Protein AF-A0A0K0GAN7-F1 (afdb_monomer_lite)

pLDDT: mean 74.81, std 13.9, range [44.03, 91.31]

Secondary structure (DSSP, 8-state):
--PPPHHHHHHHHHHHHHHHHHHHHHHHTTTTHHHHHHHHHHHHHHHHHHHHHHHT-SSS-HHHHHHHHHHTT-HHHHHHHHHHHHHHHHHHHHHHHHHHHHHTSHHHHHHHHHHHHHHHHHHHHTTPPPTHHHHHHHHHSS--TTSHHHHHHHHHHHHTT-

Foldseek 3Di:
DPADDVVVVVVLVVLLVVQLVLLVVCCVVVHPVVLSVLSNCLSVVLVVLLVVVLVPDPDDYSVVVLVVCVVVVPPSSVVSVVSVVSSVVSVVVSVLVVVVVQCVPPVSVVVVVVVVVVVVVVCVVVVPPDCCVVVVVSVVPPDPPVPPVVVVVVVVVVVVVD

Structure (mmCIF, N/CA/C/O backbone):
data_AF-A0A0K0GAN7-F1
#
_entry.id   AF-A0A0K0GAN7-F1
#
loop_
_atom_site.group_PDB
_atom_site.id
_atom_site.type_symbol
_atom_site.label_atom_id
_atom_site.label_alt_id
_atom_site.label_comp_id
_atom_site.label_asym_id
_atom_site.label_entity_id
_atom_site.label_seq_id
_atom_site.pdbx_PDB_ins_code
_atom_site.Cartn_x
_atom_site.Cartn_y
_atom_site.Cartn_z
_atom_site.occupancy
_atom_site.B_iso_or_equiv
_atom_site.auth_seq_id
_atom_site.auth_comp_id
_atom_site.auth_asym_id
_atom_site.auth_atom_id
_atom_site.pdbx_PDB_model_num
ATOM 1 N N . MET A 1 1 ? 18.248 -17.137 -13.106 1.00 44.72 1 MET A N 1
ATOM 2 C CA . MET A 1 1 ? 16.977 -16.415 -12.894 1.00 44.72 1 MET A CA 1
ATOM 3 C C . MET A 1 1 ? 16.897 -16.089 -11.416 1.00 44.72 1 MET A C 1
ATOM 5 O O . MET A 1 1 ? 16.474 -16.935 -10.644 1.00 44.72 1 MET A O 1
ATOM 9 N N . GLU A 1 2 ? 17.381 -14.923 -10.998 1.00 48.97 2 GLU A N 1
ATOM 10 C CA . GLU A 1 2 ? 17.197 -14.481 -9.613 1.00 48.97 2 GLU A CA 1
ATOM 11 C C . GLU A 1 2 ? 15.769 -13.947 -9.488 1.00 48.97 2 GLU A C 1
ATOM 13 O O . GLU A 1 2 ? 15.450 -12.811 -9.841 1.00 48.97 2 GLU A O 1
ATOM 18 N N . SER A 1 3 ? 14.856 -14.845 -9.129 1.00 59.50 3 SER A N 1
ATOM 19 C CA . SER A 1 3 ? 13.479 -14.498 -8.805 1.00 59.50 3 SER A CA 1
ATOM 20 C C . SER A 1 3 ? 13.448 -13.763 -7.470 1.00 59.50 3 SER A C 1
ATOM 22 O O . SER A 1 3 ? 14.141 -14.162 -6.534 1.00 59.50 3 SER A O 1
ATOM 24 N N . LEU A 1 4 ? 12.598 -12.737 -7.364 1.00 63.53 4 LEU A N 1
ATOM 25 C CA . LEU A 1 4 ? 12.247 -12.142 -6.076 1.00 63.53 4 LEU A CA 1
ATOM 26 C C . LEU A 1 4 ? 11.906 -13.259 -5.076 1.00 63.53 4 LEU A C 1
ATOM 28 O O . LEU A 1 4 ? 11.209 -14.209 -5.454 1.00 63.53 4 LEU A O 1
ATOM 32 N N . PRO A 1 5 ? 12.377 -13.167 -3.819 1.00 76.44 5 PRO A N 1
ATOM 33 C CA . PRO A 1 5 ? 12.079 -14.181 -2.827 1.00 76.44 5 PRO A CA 1
ATOM 34 C C . PRO A 1 5 ? 10.563 -14.320 -2.711 1.00 76.44 5 PRO A C 1
ATOM 36 O O . PRO A 1 5 ? 9.843 -13.325 -2.637 1.00 76.44 5 PRO A O 1
ATOM 39 N N . GLN A 1 6 ? 10.075 -15.560 -2.712 1.00 76.69 6 GLN A N 1
ATOM 40 C CA . GLN A 1 6 ? 8.646 -15.887 -2.775 1.00 76.69 6 GLN A CA 1
ATOM 41 C C . GLN A 1 6 ? 7.825 -15.164 -1.691 1.00 76.69 6 GLN A C 1
ATOM 43 O O . GLN A 1 6 ? 6.672 -14.801 -1.914 1.00 76.69 6 GLN A O 1
ATOM 48 N N . ILE A 1 7 ? 8.461 -14.861 -0.553 1.00 78.62 7 ILE A N 1
ATOM 49 C CA . ILE A 1 7 ? 7.901 -14.056 0.535 1.00 78.62 7 ILE A CA 1
ATOM 50 C C . ILE A 1 7 ? 7.424 -12.668 0.073 1.00 78.62 7 ILE A C 1
ATOM 52 O O . ILE A 1 7 ? 6.384 -12.199 0.524 1.00 78.62 7 ILE A O 1
ATOM 56 N N . PHE A 1 8 ? 8.138 -12.023 -0.854 1.00 79.38 8 PHE A N 1
ATOM 57 C CA . PHE A 1 8 ? 7.802 -10.693 -1.355 1.00 79.38 8 PHE A CA 1
ATOM 58 C C . PHE A 1 8 ? 6.506 -10.727 -2.165 1.00 79.38 8 PHE A C 1
ATOM 60 O O . PHE A 1 8 ? 5.645 -9.870 -1.991 1.00 79.38 8 PHE A O 1
ATOM 67 N N . LEU A 1 9 ? 6.329 -11.764 -2.988 1.00 79.56 9 LEU A N 1
ATOM 68 C CA . LEU A 1 9 ? 5.109 -11.972 -3.765 1.00 79.56 9 LEU A CA 1
ATOM 69 C C . LEU A 1 9 ? 3.914 -12.260 -2.846 1.00 79.56 9 LEU A C 1
ATOM 71 O O . LEU A 1 9 ? 2.838 -11.703 -3.046 1.00 79.56 9 LEU A O 1
ATOM 75 N N . VAL A 1 10 ? 4.111 -13.066 -1.798 1.00 85.19 10 VAL A N 1
ATOM 76 C CA . VAL A 1 10 ? 3.066 -13.344 -0.800 1.00 85.19 10 VAL A CA 1
ATOM 77 C C . VAL A 1 10 ? 2.644 -12.065 -0.071 1.00 85.19 10 VAL A C 1
ATOM 79 O O . VAL A 1 10 ? 1.451 -11.772 -0.001 1.00 85.19 10 VAL A O 1
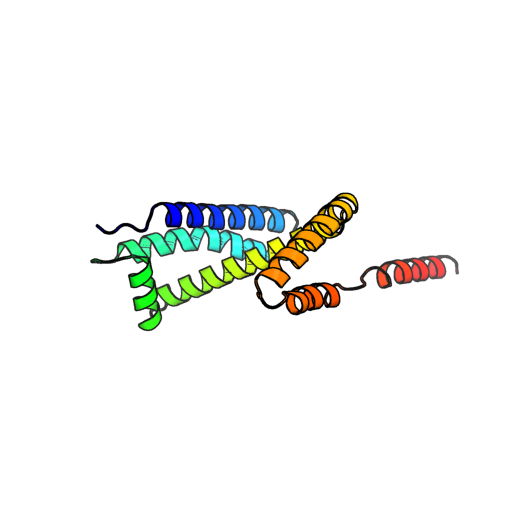ATOM 82 N N . ILE A 1 11 ? 3.598 -11.269 0.424 1.00 86.94 11 ILE A N 1
ATOM 83 C CA . ILE A 1 11 ? 3.311 -9.990 1.097 1.00 86.94 11 ILE A CA 1
ATOM 84 C C . ILE A 1 11 ? 2.584 -9.034 0.147 1.00 86.94 11 ILE A C 1
ATOM 86 O O . ILE A 1 11 ? 1.588 -8.425 0.535 1.00 86.94 11 ILE A O 1
ATOM 90 N N . TYR A 1 12 ? 3.042 -8.941 -1.102 1.00 83.56 12 TYR A N 1
ATOM 91 C CA . TYR A 1 12 ? 2.410 -8.126 -2.133 1.00 83.56 12 TYR A CA 1
ATOM 92 C C . TYR A 1 12 ? 0.939 -8.520 -2.326 1.00 83.56 12 TYR A C 1
ATOM 94 O O . TYR A 1 12 ? 0.050 -7.681 -2.196 1.00 83.56 12 TYR A O 1
ATOM 102 N N . MET A 1 13 ? 0.660 -9.809 -2.528 1.00 86.00 13 MET A N 1
ATOM 103 C CA . MET A 1 13 ? -0.707 -10.311 -2.699 1.00 86.00 13 MET A CA 1
ATOM 104 C C . MET A 1 13 ? -1.595 -10.020 -1.483 1.00 86.00 13 MET A C 1
ATOM 106 O O . MET A 1 13 ? -2.750 -9.629 -1.652 1.00 86.00 13 MET A O 1
ATOM 110 N N . ILE A 1 14 ? -1.066 -10.158 -0.264 1.00 90.12 14 ILE A N 1
ATOM 111 C CA . ILE A 1 14 ? -1.802 -9.856 0.973 1.00 90.12 14 ILE A CA 1
ATOM 112 C C . ILE A 1 14 ? -2.167 -8.369 1.041 1.00 90.12 14 ILE A C 1
ATOM 114 O O . ILE A 1 14 ? -3.326 -8.040 1.294 1.00 90.12 14 ILE A O 1
ATOM 118 N N . ILE A 1 15 ? -1.211 -7.472 0.784 1.00 88.12 15 ILE A N 1
ATOM 119 C CA . ILE A 1 15 ? -1.429 -6.018 0.824 1.00 88.12 15 ILE A CA 1
ATOM 120 C C . ILE A 1 15 ? -2.525 -5.616 -0.165 1.00 88.12 15 ILE A C 1
ATOM 122 O O . ILE A 1 15 ? -3.474 -4.930 0.213 1.00 88.12 15 ILE A O 1
ATOM 126 N N . PHE A 1 16 ? -2.433 -6.076 -1.413 1.00 87.75 16 PHE A N 1
ATOM 127 C CA . PHE A 1 16 ? -3.430 -5.765 -2.437 1.00 87.75 16 PHE A CA 1
ATOM 128 C C . PHE A 1 16 ? -4.804 -6.358 -2.117 1.00 87.75 16 PHE A C 1
ATOM 130 O O . PHE A 1 16 ? -5.811 -5.671 -2.281 1.00 87.75 16 PHE A O 1
ATOM 137 N N . SER A 1 17 ? -4.852 -7.578 -1.578 1.00 89.62 17 SER A N 1
ATOM 138 C CA . SER A 1 17 ? -6.107 -8.212 -1.158 1.00 89.62 17 SER A CA 1
ATOM 139 C C . SER A 1 17 ? -6.790 -7.433 -0.032 1.00 89.62 17 SER A C 1
ATOM 141 O O . SER A 1 17 ? -7.988 -7.162 -0.107 1.00 89.62 17 SER A O 1
ATOM 143 N N . ILE A 1 18 ? -6.037 -7.011 0.991 1.00 89.56 18 ILE A N 1
ATOM 144 C CA . ILE A 1 18 ? -6.571 -6.202 2.097 1.00 89.56 18 ILE A CA 1
ATOM 145 C C . ILE A 1 18 ? -7.064 -4.850 1.578 1.00 89.56 18 ILE A C 1
ATOM 147 O O . ILE A 1 18 ? -8.165 -4.431 1.934 1.00 89.56 18 ILE A O 1
ATOM 151 N N . THR A 1 19 ? -6.292 -4.184 0.716 1.00 89.06 19 THR A N 1
ATOM 152 C CA . THR A 1 19 ? -6.687 -2.911 0.095 1.00 89.06 19 THR A CA 1
ATOM 153 C C . THR A 1 19 ? -7.979 -3.054 -0.696 1.00 89.06 19 THR A C 1
ATOM 155 O O . THR A 1 19 ? -8.866 -2.209 -0.566 1.00 89.06 19 THR A O 1
ATOM 158 N N . LEU A 1 20 ? -8.114 -4.117 -1.488 1.00 89.81 20 LEU A N 1
ATOM 159 C CA . LEU A 1 20 ? -9.297 -4.369 -2.301 1.00 89.81 20 LEU A CA 1
ATOM 160 C C . LEU A 1 20 ? -10.530 -4.593 -1.418 1.00 89.81 20 LEU A C 1
ATOM 162 O O . LEU A 1 20 ? -11.534 -3.899 -1.581 1.00 89.81 20 LEU A O 1
ATOM 166 N N . VAL A 1 21 ? -10.433 -5.467 -0.411 1.00 91.12 21 VAL A N 1
ATOM 167 C CA . VAL A 1 21 ? -11.527 -5.716 0.544 1.00 91.12 21 VAL A CA 1
ATOM 168 C C . VAL A 1 21 ? -11.893 -4.443 1.312 1.00 91.12 21 VAL A C 1
ATOM 170 O O . VAL A 1 21 ? -13.072 -4.102 1.414 1.00 91.12 21 VAL A O 1
ATOM 173 N N . ALA A 1 22 ? -10.905 -3.698 1.813 1.00 87.94 22 ALA A N 1
ATOM 174 C CA . ALA A 1 22 ? -11.138 -2.446 2.524 1.00 87.94 22 ALA A CA 1
ATOM 175 C C . ALA A 1 22 ? -11.847 -1.412 1.640 1.00 87.94 22 ALA A C 1
ATOM 177 O O . ALA A 1 22 ? -12.814 -0.784 2.072 1.00 87.94 22 ALA A O 1
ATOM 178 N N . SER A 1 23 ? -11.409 -1.272 0.390 1.00 87.19 23 SER A N 1
ATOM 179 C CA . SER A 1 23 ? -12.008 -0.344 -0.570 1.00 87.19 23 SER A CA 1
ATOM 180 C C . SER A 1 23 ? -13.452 -0.726 -0.893 1.00 87.19 23 SER A C 1
ATOM 182 O O . SER A 1 23 ? -14.317 0.145 -0.879 1.00 87.19 23 SER A O 1
ATOM 184 N N . ILE A 1 24 ? -13.750 -2.020 -1.075 1.00 88.69 24 ILE A N 1
ATOM 185 C CA . ILE A 1 24 ? -15.126 -2.514 -1.251 1.00 88.69 24 ILE A CA 1
ATOM 186 C C . ILE A 1 24 ? -15.989 -2.153 -0.038 1.00 88.69 24 ILE A C 1
ATOM 188 O O . ILE A 1 24 ? -17.061 -1.576 -0.196 1.00 88.69 24 ILE A O 1
ATOM 192 N N . VAL A 1 25 ? -15.522 -2.435 1.182 1.00 86.81 25 VAL A N 1
ATOM 193 C CA . VAL A 1 25 ? -16.287 -2.154 2.410 1.00 86.81 25 VAL A CA 1
ATOM 194 C C . VAL A 1 25 ? -16.593 -0.661 2.555 1.00 86.81 25 VAL A C 1
ATOM 196 O O . VAL A 1 25 ? -17.703 -0.293 2.945 1.00 86.81 25 VAL A O 1
ATOM 199 N N . TYR A 1 26 ? -15.627 0.206 2.257 1.00 84.88 26 TYR A N 1
ATOM 200 C CA . TYR A 1 26 ? -15.804 1.657 2.336 1.00 84.88 26 TYR A CA 1
ATOM 201 C C . TYR A 1 26 ? -16.720 2.200 1.242 1.00 84.88 26 TYR A C 1
ATOM 203 O O . TYR A 1 26 ? -17.564 3.056 1.521 1.00 84.88 26 TYR A O 1
ATOM 211 N N . TRP A 1 27 ? -16.602 1.655 0.032 1.00 85.94 27 TRP A N 1
ATOM 212 C CA . TRP A 1 27 ? -17.467 1.996 -1.087 1.00 85.94 27 TRP A CA 1
ATOM 213 C C . TRP A 1 27 ? -18.926 1.608 -0.812 1.00 85.94 27 TRP A C 1
ATOM 215 O O . TRP A 1 27 ? -19.812 2.451 -0.939 1.00 85.94 27 TRP A O 1
ATOM 225 N N . VAL A 1 28 ? -19.174 0.392 -0.303 1.00 85.00 28 VAL A N 1
ATOM 226 C CA . VAL A 1 28 ? -20.517 -0.081 0.096 1.00 85.00 28 VAL A CA 1
ATOM 227 C C . VAL A 1 28 ? -21.105 0.769 1.225 1.00 85.00 28 VAL A C 1
ATOM 229 O O . VAL A 1 28 ? -22.297 1.062 1.227 1.00 85.00 28 VAL A O 1
ATOM 232 N N . LYS A 1 29 ? -20.278 1.231 2.168 1.00 83.50 29 LYS A N 1
ATOM 233 C CA . LYS A 1 29 ? -20.708 2.140 3.245 1.00 83.50 29 LYS A CA 1
ATOM 234 C C . LYS A 1 29 ? -20.917 3.591 2.783 1.00 83.50 29 LYS A C 1
ATOM 236 O O . LYS A 1 29 ? -21.163 4.442 3.635 1.00 83.50 29 LYS A O 1
ATOM 241 N N . GLN A 1 30 ? -20.762 3.883 1.485 1.00 77.94 30 GLN A N 1
ATOM 242 C CA . GLN A 1 30 ? -20.787 5.222 0.871 1.00 77.94 30 GLN A CA 1
ATOM 243 C C . GLN A 1 30 ? -19.865 6.253 1.549 1.00 77.94 30 GLN A C 1
ATOM 245 O O . GLN A 1 30 ? -19.964 7.460 1.317 1.00 77.94 30 GLN A O 1
ATOM 250 N N . ARG A 1 31 ? -18.912 5.799 2.366 1.00 69.69 31 ARG A N 1
ATOM 251 C CA . ARG A 1 31 ? -18.015 6.669 3.120 1.00 69.69 31 ARG A CA 1
ATOM 252 C C . ARG A 1 31 ? -16.744 6.858 2.306 1.00 69.69 31 ARG A C 1
ATOM 254 O O . ARG A 1 31 ? -16.023 5.898 2.062 1.00 69.69 31 ARG A O 1
ATOM 261 N N . PHE A 1 32 ? -16.474 8.098 1.894 1.00 75.81 32 PHE A N 1
ATOM 262 C CA . PHE A 1 32 ? -15.374 8.425 0.974 1.00 75.81 32 PHE A CA 1
ATOM 263 C C . PHE A 1 32 ? -15.461 7.651 -0.356 1.00 75.81 32 PHE A C 1
ATOM 265 O O . PHE A 1 32 ? -14.452 7.171 -0.866 1.00 75.81 32 PHE A O 1
ATOM 272 N N . SER A 1 33 ? -16.676 7.547 -0.918 1.00 74.44 33 SER A N 1
ATOM 273 C CA . SER A 1 33 ? -16.998 6.725 -2.099 1.00 74.44 33 SER A CA 1
ATOM 274 C C . SER A 1 33 ? -16.033 6.922 -3.278 1.00 74.44 33 SER A C 1
ATOM 276 O O . SER A 1 33 ? -15.554 5.943 -3.842 1.00 74.44 33 SER A O 1
ATOM 278 N N . ALA A 1 34 ? -15.663 8.169 -3.596 1.00 84.62 34 ALA A N 1
ATOM 279 C CA . ALA A 1 34 ? -14.736 8.459 -4.691 1.00 84.62 34 ALA A CA 1
ATOM 280 C C . ALA A 1 34 ? -13.309 7.941 -4.427 1.00 84.62 34 ALA A C 1
ATOM 282 O O . ALA A 1 34 ? -12.719 7.308 -5.298 1.00 84.62 34 ALA A O 1
ATOM 283 N N . LEU A 1 35 ? -12.761 8.156 -3.223 1.00 83.50 35 LEU A N 1
ATOM 284 C CA . LEU A 1 35 ? -11.426 7.650 -2.879 1.00 83.50 35 LEU A CA 1
ATOM 285 C C . LEU A 1 35 ? -11.410 6.118 -2.812 1.00 83.50 35 LEU A C 1
ATOM 287 O O . LEU A 1 35 ? -10.481 5.490 -3.309 1.00 83.50 35 LEU A O 1
ATOM 291 N N . ALA A 1 36 ? -12.466 5.511 -2.268 1.00 85.31 36 ALA A N 1
ATOM 292 C CA . ALA A 1 36 ? -12.600 4.060 -2.218 1.00 85.31 36 ALA A CA 1
ATOM 293 C C . ALA A 1 36 ? -12.692 3.441 -3.623 1.00 85.31 36 ALA A C 1
ATOM 295 O O . ALA A 1 36 ? -12.057 2.423 -3.888 1.00 85.31 36 ALA A O 1
ATOM 296 N N . ALA A 1 37 ? -13.429 4.069 -4.544 1.00 87.19 37 ALA A N 1
ATOM 297 C CA . ALA A 1 37 ? -13.513 3.620 -5.932 1.00 87.19 37 ALA A CA 1
ATOM 298 C C . ALA A 1 37 ? -12.152 3.710 -6.645 1.00 87.19 37 ALA A C 1
ATOM 300 O O . ALA A 1 37 ? -11.744 2.760 -7.312 1.00 87.19 37 ALA A O 1
ATOM 301 N N . ILE A 1 38 ? -11.411 4.807 -6.451 1.00 89.00 38 ILE A N 1
ATOM 302 C CA . ILE A 1 38 ? -10.055 4.962 -6.999 1.00 89.00 38 ILE A CA 1
ATOM 303 C C . ILE A 1 38 ? -9.116 3.893 -6.423 1.00 89.00 38 ILE A C 1
ATOM 305 O O . ILE A 1 38 ? -8.406 3.238 -7.183 1.00 89.00 38 ILE A O 1
ATOM 309 N N . ALA A 1 39 ? -9.143 3.663 -5.107 1.00 87.31 39 ALA A N 1
ATOM 310 C CA . ALA A 1 39 ? -8.344 2.626 -4.452 1.00 87.31 39 ALA A CA 1
ATOM 311 C C . ALA A 1 39 ? -8.677 1.220 -4.971 1.00 87.31 39 ALA A C 1
ATOM 313 O O . ALA A 1 39 ? -7.772 0.421 -5.212 1.00 87.31 39 ALA A O 1
ATOM 314 N N . MET A 1 40 ? -9.960 0.937 -5.205 1.00 89.06 40 MET A N 1
ATOM 315 C CA . MET A 1 40 ? -10.415 -0.322 -5.788 1.00 89.06 40 MET A CA 1
ATOM 316 C C . MET A 1 40 ? -9.842 -0.518 -7.196 1.00 89.06 40 MET A C 1
ATOM 318 O O . MET A 1 40 ? -9.205 -1.541 -7.450 1.00 89.06 40 MET A O 1
ATOM 322 N N . ILE A 1 41 ? -9.995 0.475 -8.079 1.00 90.69 41 ILE A N 1
ATOM 323 C CA . ILE A 1 41 ? -9.472 0.422 -9.453 1.00 90.69 41 ILE A CA 1
ATOM 324 C C . ILE A 1 41 ? -7.948 0.272 -9.438 1.00 90.69 41 ILE A C 1
ATOM 326 O O . ILE A 1 41 ? -7.415 -0.617 -10.099 1.00 90.69 41 ILE A O 1
ATOM 330 N N . LEU A 1 42 ? -7.240 1.084 -8.649 1.00 88.25 42 LEU A N 1
ATOM 331 C CA . LEU A 1 42 ? -5.781 1.027 -8.543 1.00 88.25 42 LEU A CA 1
ATOM 332 C C . LEU A 1 42 ? -5.290 -0.312 -7.986 1.00 88.25 42 LEU A C 1
ATOM 334 O O . LEU A 1 42 ? -4.265 -0.809 -8.444 1.00 88.25 42 LEU A O 1
ATOM 338 N N . SER A 1 43 ? -6.021 -0.937 -7.060 1.00 88.94 43 SER A N 1
ATOM 339 C CA . SER A 1 43 ? -5.642 -2.248 -6.518 1.00 88.94 43 SER A CA 1
ATOM 340 C C . SER A 1 43 ? -5.672 -3.372 -7.560 1.00 88.94 43 SER A C 1
ATOM 342 O O . SER A 1 43 ? -4.944 -4.347 -7.418 1.00 88.94 43 SER A O 1
ATOM 344 N N . LEU A 1 44 ? -6.466 -3.228 -8.622 1.00 88.88 44 LEU A N 1
ATOM 345 C CA . LEU A 1 44 ? -6.523 -4.176 -9.739 1.00 88.88 44 LEU A CA 1
ATOM 346 C C . LEU A 1 44 ? -5.577 -3.766 -10.872 1.00 88.88 44 LEU A C 1
ATOM 348 O O . LEU A 1 44 ? -4.891 -4.603 -11.458 1.00 88.88 44 LEU A O 1
ATOM 352 N N . LEU A 1 45 ? -5.523 -2.466 -11.162 1.00 89.81 45 LEU A N 1
ATOM 353 C CA . LEU A 1 45 ? -4.759 -1.918 -12.273 1.00 89.81 45 LEU A CA 1
ATOM 354 C C . LEU A 1 45 ? -3.251 -1.972 -12.010 1.00 89.81 45 LEU A C 1
ATOM 356 O O . LEU A 1 45 ? -2.498 -2.335 -12.906 1.00 89.81 45 LEU A O 1
ATOM 360 N N . ILE A 1 46 ? -2.795 -1.649 -10.795 1.00 88.88 46 ILE A N 1
ATOM 361 C CA . ILE A 1 46 ? -1.361 -1.598 -10.476 1.00 88.88 46 ILE A CA 1
ATOM 362 C C . ILE A 1 46 ? -0.695 -2.973 -10.605 1.00 88.88 46 ILE A C 1
ATOM 364 O O . ILE A 1 46 ? 0.320 -3.034 -11.296 1.00 88.88 46 ILE A O 1
ATOM 368 N N . PRO A 1 47 ? -1.222 -4.079 -10.040 1.00 86.88 47 PRO A N 1
ATOM 369 C CA . PRO A 1 47 ? -0.619 -5.398 -10.224 1.00 86.88 47 PRO A CA 1
ATOM 370 C C . PRO A 1 47 ? -0.557 -5.808 -11.691 1.00 86.88 47 PRO A C 1
ATOM 372 O O . PRO A 1 47 ? 0.462 -6.323 -12.144 1.00 86.88 47 PRO A O 1
ATOM 375 N N . LEU A 1 48 ? -1.620 -5.522 -12.448 1.00 87.88 48 LEU A N 1
ATOM 376 C CA . LEU A 1 48 ? -1.699 -5.862 -13.863 1.00 87.88 48 LEU A CA 1
ATOM 377 C C . LEU A 1 48 ? -0.689 -5.063 -14.696 1.00 87.88 48 LEU A C 1
ATOM 379 O O . LEU A 1 48 ? 0.099 -5.641 -15.444 1.00 87.88 48 LEU A O 1
ATOM 383 N N . VAL A 1 49 ? -0.671 -3.738 -14.543 1.00 87.88 49 VAL A N 1
ATOM 384 C CA . VAL A 1 49 ? 0.248 -2.856 -15.273 1.00 87.88 49 VAL A CA 1
ATOM 385 C C . VAL A 1 49 ? 1.688 -3.118 -14.842 1.00 87.88 49 VAL A C 1
ATOM 387 O O . VAL A 1 49 ? 2.561 -3.206 -15.695 1.00 87.88 49 VAL A O 1
ATOM 390 N N . SER A 1 50 ? 1.947 -3.328 -13.550 1.00 84.81 50 SER A N 1
ATOM 391 C CA . SER A 1 50 ? 3.271 -3.694 -13.037 1.00 84.81 50 SER A CA 1
ATOM 392 C C . SER A 1 50 ? 3.746 -5.026 -13.618 1.00 84.81 50 SER A C 1
ATOM 394 O O . SER A 1 50 ? 4.918 -5.156 -13.967 1.00 84.81 50 SER A O 1
ATOM 396 N N . PHE A 1 51 ? 2.859 -6.011 -1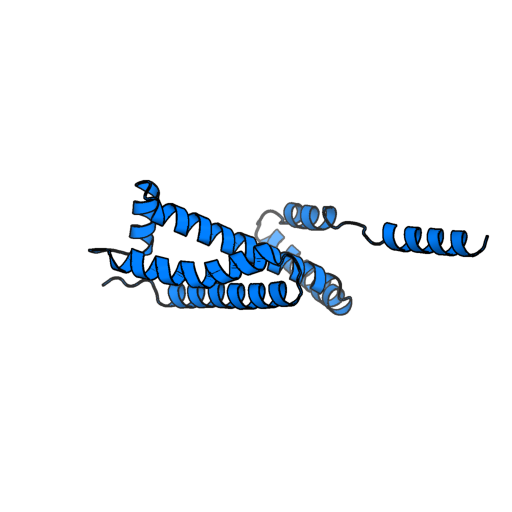3.766 1.00 84.00 51 PHE A N 1
ATOM 397 C CA . PHE A 1 51 ? 3.190 -7.291 -14.389 1.00 84.00 51 PHE A CA 1
ATOM 398 C C . PHE A 1 51 ? 3.554 -7.124 -15.869 1.00 84.00 51 PHE A C 1
ATOM 400 O O . PHE A 1 51 ? 4.629 -7.549 -16.286 1.00 84.00 51 PHE A O 1
ATOM 407 N N . VAL A 1 52 ? 2.717 -6.434 -16.650 1.00 85.88 52 VAL A N 1
ATOM 408 C CA . VAL A 1 52 ? 2.982 -6.173 -18.078 1.00 85.88 52 VAL A CA 1
ATOM 409 C C . VAL A 1 52 ? 4.256 -5.346 -18.266 1.00 85.88 52 VAL A C 1
ATOM 411 O O . VAL A 1 52 ? 5.054 -5.628 -19.156 1.00 85.88 52 VAL A O 1
ATOM 414 N N . TYR A 1 53 ? 4.473 -4.345 -17.417 1.00 83.25 53 TYR A N 1
ATOM 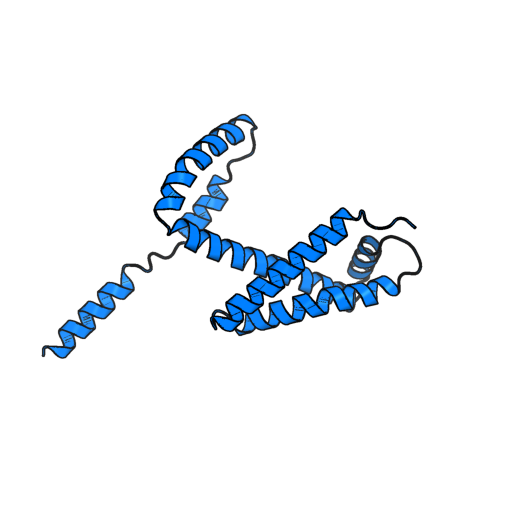415 C CA . TYR A 1 53 ? 5.632 -3.462 -17.489 1.00 83.25 53 TYR A CA 1
ATOM 416 C C . TYR A 1 53 ? 6.932 -4.197 -17.147 1.00 83.25 53 TYR A C 1
ATOM 418 O O . TYR A 1 53 ? 7.929 -4.075 -17.855 1.00 83.25 53 TYR A O 1
ATOM 426 N N . THR A 1 54 ? 6.919 -5.027 -16.103 1.00 80.31 54 THR A N 1
ATOM 427 C CA . THR A 1 54 ? 8.089 -5.833 -15.722 1.00 80.31 54 THR A CA 1
ATOM 428 C C . THR A 1 54 ? 8.338 -7.012 -16.663 1.00 80.31 54 THR A C 1
ATOM 430 O O . THR A 1 54 ? 9.474 -7.470 -16.748 1.00 80.31 54 THR A O 1
ATOM 433 N N . ALA A 1 55 ? 7.339 -7.476 -17.420 1.00 81.50 55 ALA A N 1
ATOM 434 C CA . ALA A 1 55 ? 7.522 -8.490 -18.460 1.00 81.50 55 ALA A CA 1
ATOM 435 C C . ALA A 1 55 ? 8.367 -7.993 -19.650 1.00 81.50 55 ALA A C 1
ATOM 437 O O . ALA A 1 55 ? 8.964 -8.803 -20.351 1.00 81.50 55 ALA A O 1
ATOM 438 N N . GLN A 1 56 ? 8.469 -6.675 -19.858 1.00 80.56 56 GLN A N 1
ATOM 439 C CA . GLN A 1 56 ? 9.289 -6.079 -20.923 1.00 80.56 56 GLN A CA 1
ATOM 440 C C . GLN A 1 56 ? 10.791 -6.054 -20.592 1.00 80.56 56 GLN A C 1
ATOM 442 O O . GLN A 1 56 ? 11.607 -5.672 -21.436 1.00 80.56 56 GLN A O 1
ATOM 447 N N . ARG A 1 57 ? 11.185 -6.445 -19.371 1.00 77.81 57 ARG A N 1
ATOM 448 C CA . ARG A 1 57 ? 12.594 -6.470 -18.965 1.00 77.81 57 ARG A CA 1
ATOM 449 C C . ARG A 1 57 ? 13.362 -7.527 -19.761 1.00 77.81 57 ARG A C 1
ATOM 451 O O . ARG A 1 57 ? 12.913 -8.662 -19.903 1.00 77.81 57 ARG A O 1
ATOM 458 N N . LYS A 1 58 ? 14.558 -7.171 -20.230 1.00 74.50 58 LYS A N 1
ATOM 459 C CA . LYS A 1 58 ? 15.450 -8.111 -20.926 1.00 74.50 58 LYS A CA 1
ATOM 460 C C . LYS A 1 58 ? 16.202 -9.016 -19.946 1.00 74.50 58 LYS A C 1
ATOM 462 O O . LYS A 1 58 ? 16.374 -10.198 -20.219 1.00 74.50 58 LYS A O 1
ATOM 467 N N . THR A 1 59 ? 16.609 -8.477 -18.798 1.00 70.62 59 THR A N 1
ATOM 468 C CA . THR A 1 59 ? 17.361 -9.163 -17.734 1.00 70.62 59 THR A CA 1
ATOM 469 C C . THR A 1 59 ? 17.163 -8.434 -16.394 1.00 70.62 59 THR A C 1
ATOM 471 O O . THR A 1 59 ? 16.665 -7.311 -16.372 1.00 70.62 59 THR A O 1
ATOM 474 N N . GLY A 1 60 ? 17.531 -9.066 -15.272 1.00 71.31 60 GLY A N 1
ATOM 475 C CA . GLY A 1 60 ? 17.552 -8.427 -13.944 1.00 71.31 60 GLY A CA 1
ATOM 476 C C . GLY A 1 60 ? 16.243 -8.497 -13.147 1.00 71.31 60 GLY A C 1
ATOM 477 O O . GLY A 1 60 ? 15.252 -9.100 -13.572 1.00 71.31 60 GLY A O 1
ATOM 478 N N . ASN A 1 61 ? 16.245 -7.910 -11.948 1.00 76.31 61 ASN A N 1
ATOM 479 C CA . ASN A 1 61 ? 15.110 -7.897 -11.024 1.00 76.31 61 ASN A CA 1
ATOM 480 C C . ASN A 1 61 ? 14.030 -6.892 -11.479 1.00 76.31 61 ASN A C 1
ATOM 482 O O . ASN A 1 61 ? 14.332 -5.788 -11.913 1.00 76.31 61 ASN A O 1
ATOM 486 N N . GLY A 1 62 ? 12.750 -7.261 -11.369 1.00 72.50 62 GLY A N 1
ATOM 487 C CA . GLY A 1 62 ? 11.630 -6.410 -11.786 1.00 72.50 62 GLY A CA 1
ATOM 488 C C . GLY A 1 62 ? 11.494 -5.159 -10.919 1.00 72.50 62 GLY A C 1
ATOM 489 O O . GLY A 1 62 ? 11.086 -4.114 -11.416 1.00 72.50 62 GLY A O 1
ATOM 490 N N . TYR A 1 63 ? 11.888 -5.252 -9.646 1.00 75.50 63 TYR A N 1
ATOM 491 C CA . TYR A 1 63 ? 11.931 -4.105 -8.741 1.00 75.50 63 TYR A CA 1
ATOM 492 C C . TYR A 1 63 ? 13.029 -3.106 -9.132 1.00 75.50 63 TYR A C 1
ATOM 494 O O . TYR A 1 63 ? 12.769 -1.909 -9.222 1.00 75.50 63 TYR A O 1
ATOM 502 N N . GLU A 1 64 ? 14.234 -3.597 -9.425 1.00 79.88 64 GLU A N 1
ATOM 503 C CA . GLU A 1 64 ? 15.354 -2.760 -9.873 1.00 79.88 64 GLU A CA 1
ATOM 504 C C . GLU A 1 64 ? 15.057 -2.114 -11.222 1.00 79.88 64 GLU A C 1
ATOM 506 O O . GLU A 1 64 ? 15.233 -0.911 -11.368 1.00 79.88 64 GLU A O 1
ATOM 511 N N . PHE A 1 65 ? 14.494 -2.879 -12.162 1.00 81.50 65 PHE A N 1
ATOM 512 C CA . PHE A 1 65 ? 14.047 -2.357 -13.451 1.00 81.50 65 PHE A CA 1
ATOM 513 C C . PHE A 1 65 ? 13.011 -1.236 -13.292 1.00 81.50 65 PHE A C 1
ATOM 515 O O . PHE A 1 65 ? 13.057 -0.228 -13.995 1.00 81.50 65 PHE A O 1
ATOM 522 N N . MET A 1 66 ? 12.071 -1.388 -12.354 1.00 81.56 66 MET A N 1
ATOM 523 C CA . MET A 1 66 ? 11.092 -0.344 -12.078 1.00 81.56 66 MET A CA 1
ATOM 524 C C . MET A 1 66 ? 11.764 0.911 -11.509 1.00 81.56 66 MET A C 1
ATOM 526 O O . MET A 1 66 ? 11.465 2.005 -11.981 1.00 81.56 66 MET A O 1
ATOM 530 N N . LEU A 1 67 ? 12.679 0.768 -10.545 1.00 82.62 67 LEU A N 1
ATOM 531 C CA . LEU A 1 67 ? 13.411 1.897 -9.962 1.00 82.62 67 LEU A CA 1
ATOM 532 C C . LEU A 1 67 ? 14.278 2.623 -10.991 1.00 82.62 67 LEU A C 1
ATOM 534 O O . LEU A 1 67 ? 14.214 3.846 -11.075 1.00 82.62 67 LEU A O 1
ATOM 538 N N . GLU A 1 68 ? 15.035 1.886 -11.800 1.00 84.81 68 GLU A N 1
ATOM 539 C CA . GLU A 1 68 ? 15.843 2.439 -12.889 1.00 84.81 68 GLU A CA 1
ATOM 540 C C . GLU A 1 68 ? 14.967 3.271 -13.833 1.00 84.81 68 GLU A C 1
ATOM 542 O O . GLU A 1 68 ? 15.271 4.425 -14.125 1.00 84.81 68 GLU A O 1
ATOM 547 N N . LYS A 1 69 ? 13.796 2.747 -14.212 1.00 84.12 69 LYS A N 1
ATOM 548 C CA . LYS A 1 69 ? 12.860 3.467 -15.082 1.00 84.12 69 LYS A CA 1
ATOM 549 C C . LYS A 1 69 ? 12.190 4.671 -14.420 1.00 84.12 69 LYS A C 1
ATOM 551 O O . LYS A 1 69 ? 11.795 5.593 -15.132 1.00 84.12 69 LYS A O 1
ATOM 556 N N . VAL A 1 70 ? 12.052 4.688 -13.094 1.00 84.44 70 VAL A N 1
ATOM 557 C CA . VAL A 1 70 ? 11.612 5.884 -12.358 1.00 84.44 70 VAL A CA 1
ATOM 558 C C . VAL A 1 70 ? 12.684 6.974 -12.430 1.00 84.44 70 VAL A C 1
ATOM 560 O O . VAL A 1 70 ? 12.341 8.130 -12.677 1.00 84.44 70 VAL A O 1
ATOM 563 N N . PHE A 1 71 ? 13.965 6.622 -12.273 1.00 86.19 71 PHE A N 1
ATOM 564 C CA . PHE A 1 71 ? 15.076 7.573 -12.409 1.00 86.19 71 PHE A CA 1
ATOM 565 C C . PHE A 1 71 ? 15.259 8.071 -13.850 1.00 86.19 71 PHE A C 1
ATOM 567 O O . PHE A 1 71 ? 15.567 9.244 -14.043 1.00 86.19 71 PHE A O 1
ATOM 574 N N . ASP A 1 72 ? 14.949 7.237 -14.846 1.00 88.38 72 ASP A N 1
ATOM 575 C CA . ASP A 1 72 ? 14.890 7.618 -16.268 1.00 88.38 72 ASP A CA 1
ATOM 576 C C . ASP A 1 72 ? 13.672 8.497 -16.628 1.00 88.38 72 ASP A C 1
ATOM 578 O O . ASP A 1 72 ? 13.413 8.753 -17.805 1.00 88.38 72 ASP A O 1
ATOM 582 N N . LEU A 1 73 ? 12.879 8.932 -15.641 1.00 84.69 73 LEU A N 1
ATOM 583 C CA . LEU A 1 73 ? 11.664 9.734 -15.823 1.00 84.69 73 LEU A CA 1
ATOM 584 C C . LEU A 1 73 ? 10.615 9.081 -16.743 1.00 84.69 73 LEU A C 1
ATOM 586 O O . LEU A 1 73 ? 9.832 9.765 -17.408 1.00 84.69 73 LEU A O 1
ATOM 590 N N . ASN A 1 74 ? 10.548 7.747 -16.773 1.00 88.81 74 ASN A N 1
ATOM 591 C CA . ASN A 1 74 ? 9.530 7.056 -17.552 1.00 88.81 74 ASN A CA 1
ATOM 592 C C . ASN A 1 74 ? 8.137 7.293 -16.942 1.00 88.81 74 ASN A C 1
ATOM 594 O O . ASN A 1 74 ? 7.864 6.911 -15.801 1.00 88.81 74 ASN A O 1
ATOM 598 N N . GLY A 1 75 ? 7.226 7.880 -17.725 1.00 85.44 75 GLY A N 1
ATOM 599 C CA . GLY A 1 75 ? 5.886 8.245 -17.259 1.00 85.44 75 GLY A CA 1
ATOM 600 C C . GLY A 1 75 ? 5.062 7.074 -16.711 1.00 85.44 75 GLY A C 1
ATOM 601 O O . GLY A 1 75 ? 4.311 7.256 -15.750 1.00 85.44 75 GLY A O 1
ATOM 602 N N . LEU A 1 76 ? 5.231 5.857 -17.244 1.00 86.12 76 LEU A N 1
ATOM 603 C CA . LEU A 1 76 ? 4.536 4.667 -16.734 1.00 86.12 76 LEU A CA 1
ATOM 604 C C . LEU A 1 76 ? 5.090 4.231 -15.375 1.00 86.12 76 LEU A C 1
ATOM 606 O O . LEU A 1 76 ? 4.316 3.930 -14.466 1.00 86.12 76 LEU A O 1
ATOM 610 N N . ALA A 1 77 ? 6.414 4.248 -15.213 1.00 85.25 77 ALA A N 1
ATOM 611 C CA . ALA A 1 77 ? 7.063 3.899 -13.953 1.00 85.25 77 ALA A CA 1
ATOM 612 C C . ALA A 1 77 ? 6.707 4.896 -12.837 1.00 85.25 77 ALA A C 1
ATOM 614 O O . ALA A 1 77 ? 6.379 4.485 -11.722 1.00 85.25 77 ALA A O 1
ATOM 615 N N . ILE A 1 78 ? 6.679 6.196 -13.152 1.00 87.75 78 ILE A N 1
ATOM 616 C CA . ILE A 1 78 ? 6.238 7.251 -12.226 1.00 87.75 78 ILE A CA 1
ATOM 617 C C . ILE A 1 78 ? 4.769 7.048 -11.838 1.00 87.75 78 ILE A C 1
ATOM 619 O O . ILE A 1 78 ? 4.433 7.098 -10.656 1.00 87.75 78 ILE A O 1
ATOM 623 N N . THR A 1 79 ? 3.895 6.775 -12.810 1.00 88.00 79 THR A N 1
ATOM 624 C CA . THR A 1 79 ? 2.464 6.546 -12.556 1.00 88.00 79 THR A CA 1
ATOM 625 C C . THR A 1 79 ? 2.248 5.349 -11.630 1.00 88.00 79 THR A C 1
ATOM 627 O O . THR A 1 79 ? 1.485 5.436 -10.667 1.00 88.00 79 THR A O 1
ATOM 630 N N . LEU A 1 80 ? 2.969 4.250 -11.867 1.00 88.12 80 LEU A N 1
ATOM 631 C CA . LEU A 1 80 ? 2.958 3.085 -10.985 1.00 88.12 80 LEU A CA 1
ATOM 632 C C . LEU A 1 80 ? 3.440 3.443 -9.572 1.00 88.12 80 LEU A C 1
ATOM 634 O O . LEU A 1 80 ? 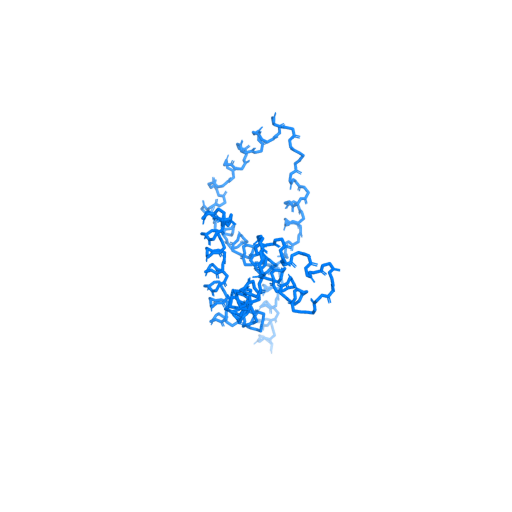2.797 3.056 -8.597 1.00 88.12 80 LEU A O 1
ATOM 638 N N . MET A 1 81 ? 4.524 4.214 -9.448 1.00 88.50 81 MET A N 1
ATOM 639 C CA . MET A 1 81 ? 5.061 4.646 -8.154 1.00 88.50 81 MET A CA 1
ATOM 640 C C . MET A 1 81 ? 4.053 5.495 -7.367 1.00 88.50 81 MET A C 1
ATOM 642 O O . MET A 1 81 ? 3.811 5.236 -6.188 1.00 88.50 81 MET A O 1
ATOM 646 N N . ILE A 1 82 ? 3.401 6.459 -8.023 1.00 90.75 82 ILE A N 1
ATOM 647 C CA . ILE A 1 82 ? 2.332 7.271 -7.420 1.00 90.75 82 ILE A CA 1
ATOM 648 C C . ILE A 1 82 ? 1.166 6.380 -6.976 1.00 90.75 82 ILE A C 1
ATOM 650 O O . ILE A 1 82 ? 0.639 6.552 -5.877 1.00 90.75 82 ILE A O 1
ATOM 654 N N . GLY A 1 83 ? 0.795 5.391 -7.792 1.00 89.88 83 GLY A N 1
ATOM 655 C CA . GLY A 1 83 ? -0.230 4.410 -7.451 1.00 89.88 83 GLY A CA 1
ATOM 656 C C . GLY A 1 83 ? 0.103 3.606 -6.189 1.00 89.88 83 GLY A C 1
ATOM 657 O O . GLY A 1 83 ? -0.751 3.448 -5.314 1.00 89.88 83 GLY A O 1
ATOM 658 N N . TYR A 1 84 ? 1.349 3.145 -6.048 1.00 89.00 84 TYR A N 1
ATOM 659 C CA . TYR A 1 84 ? 1.804 2.457 -4.836 1.00 89.00 84 TYR A CA 1
ATOM 660 C C . TYR A 1 84 ? 1.733 3.362 -3.603 1.00 89.00 84 TYR A C 1
ATOM 662 O O . TYR A 1 84 ? 1.217 2.945 -2.564 1.00 89.00 84 TYR A O 1
ATOM 670 N N . VAL A 1 85 ? 2.184 4.615 -3.722 1.00 91.31 85 VAL A N 1
ATOM 671 C CA . VAL A 1 85 ? 2.090 5.608 -2.640 1.00 91.31 85 VAL A CA 1
ATOM 672 C C . VAL A 1 85 ? 0.632 5.844 -2.240 1.00 91.31 85 VAL A C 1
ATOM 674 O O . VAL A 1 85 ? 0.322 5.895 -1.048 1.00 91.31 85 VAL A O 1
ATOM 677 N N . TYR A 1 86 ? -0.277 5.919 -3.214 1.00 91.00 86 TYR A N 1
ATOM 678 C CA . TYR A 1 86 ? -1.706 6.063 -2.958 1.00 91.00 86 TYR A CA 1
ATOM 679 C C . TYR A 1 86 ? -2.281 4.873 -2.178 1.00 91.00 86 TYR A C 1
ATOM 681 O O . TYR A 1 86 ? -2.972 5.078 -1.180 1.00 91.00 86 TYR A O 1
ATOM 689 N N . ILE A 1 87 ? -1.966 3.634 -2.575 1.00 88.38 87 ILE A N 1
ATOM 690 C CA . ILE A 1 87 ? -2.420 2.424 -1.867 1.00 88.38 87 ILE A CA 1
ATOM 691 C C . ILE A 1 87 ? -1.921 2.405 -0.421 1.00 88.38 87 ILE A C 1
ATOM 693 O O . ILE A 1 87 ? -2.692 2.103 0.492 1.00 88.38 87 ILE A O 1
ATOM 697 N N . ILE A 1 88 ? -0.654 2.758 -0.196 1.00 89.12 88 ILE A N 1
ATOM 698 C CA . ILE A 1 88 ? -0.083 2.834 1.154 1.00 89.12 88 ILE A CA 1
ATOM 699 C C . ILE A 1 88 ? -0.817 3.898 1.978 1.00 89.12 88 ILE A C 1
ATOM 701 O O . ILE A 1 88 ? -1.221 3.630 3.111 1.00 89.12 88 ILE A O 1
ATOM 705 N N . GLY A 1 89 ? -1.045 5.084 1.407 1.00 88.94 89 GLY A N 1
ATOM 706 C CA . GLY A 1 89 ? -1.802 6.153 2.059 1.00 88.94 89 GLY A CA 1
ATOM 707 C C . GLY A 1 89 ? -3.230 5.730 2.417 1.00 88.94 89 GLY A C 1
ATOM 708 O O . GLY A 1 89 ? -3.686 5.971 3.536 1.00 88.94 89 GLY A O 1
ATOM 709 N N . TRP A 1 90 ? -3.911 5.032 1.506 1.00 88.25 90 TRP A N 1
ATOM 710 C CA . TRP A 1 90 ? -5.247 4.484 1.735 1.00 88.25 90 TRP A CA 1
ATOM 711 C C . TRP A 1 90 ? -5.262 3.440 2.856 1.00 88.25 90 TRP A C 1
ATOM 713 O O . TRP A 1 90 ? -6.111 3.501 3.744 1.00 88.25 90 TRP A O 1
ATOM 723 N N . LEU A 1 91 ? -4.294 2.521 2.880 1.00 87.50 91 LEU A N 1
ATOM 724 C CA . LEU A 1 91 ? -4.171 1.536 3.955 1.00 87.50 91 LEU A CA 1
ATOM 725 C C . LEU A 1 91 ? -3.956 2.196 5.314 1.00 87.50 91 LEU A C 1
ATOM 727 O O . LEU A 1 91 ? -4.634 1.839 6.274 1.00 87.50 91 LEU A O 1
ATOM 731 N N . ILE A 1 92 ? -3.062 3.184 5.401 1.00 87.44 92 ILE A N 1
ATOM 732 C CA . ILE A 1 92 ? -2.836 3.936 6.643 1.00 87.44 92 ILE A CA 1
ATOM 733 C C . ILE A 1 92 ? -4.131 4.617 7.093 1.00 87.44 92 ILE A C 1
ATOM 735 O O . ILE A 1 92 ? -4.459 4.586 8.281 1.00 87.44 92 ILE A O 1
ATOM 739 N N . PHE A 1 93 ? -4.890 5.193 6.162 1.00 86.62 93 PHE A N 1
ATOM 740 C CA . PHE A 1 93 ? -6.173 5.822 6.454 1.00 86.62 93 PHE A CA 1
ATOM 741 C C . PHE A 1 93 ? -7.194 4.820 7.019 1.00 86.62 93 PHE A C 1
ATOM 743 O O . PHE A 1 93 ? -7.754 5.050 8.094 1.00 86.62 93 PHE A O 1
ATOM 750 N N . VAL A 1 94 ? -7.374 3.677 6.350 1.00 85.88 94 VAL A N 1
ATOM 751 C CA . VAL A 1 94 ? -8.275 2.597 6.786 1.00 85.88 94 VAL A CA 1
ATOM 752 C C . VAL A 1 94 ? -7.864 2.060 8.156 1.00 85.88 94 VAL A C 1
ATOM 754 O O . VAL A 1 94 ? -8.703 1.933 9.048 1.00 85.88 94 VAL A O 1
ATOM 757 N N . ILE A 1 95 ? -6.573 1.785 8.353 1.00 85.06 95 ILE A N 1
ATOM 758 C CA . ILE A 1 95 ? -6.021 1.304 9.622 1.00 85.06 95 ILE A CA 1
ATOM 759 C C . ILE A 1 95 ? -6.280 2.332 10.725 1.00 85.06 95 ILE A C 1
ATOM 761 O O . ILE A 1 95 ? -6.780 1.972 11.785 1.00 85.06 95 ILE A O 1
ATOM 765 N N . THR A 1 96 ? -6.018 3.615 10.478 1.00 83.75 96 THR A N 1
ATOM 766 C CA . THR A 1 96 ? -6.229 4.681 11.470 1.00 83.75 96 THR A CA 1
ATOM 767 C C . THR A 1 96 ? -7.696 4.786 11.882 1.00 83.75 96 THR A C 1
ATOM 769 O O . THR A 1 96 ? -8.002 4.903 13.072 1.00 83.75 96 THR A O 1
ATOM 772 N N . GLU A 1 97 ? -8.628 4.706 10.930 1.00 82.88 97 GLU A N 1
ATOM 773 C CA . GLU A 1 97 ? -10.053 4.731 11.251 1.00 82.88 97 GLU A CA 1
ATOM 774 C C . GLU A 1 97 ? -10.491 3.469 12.011 1.00 82.88 97 GLU A C 1
ATOM 776 O O . GLU A 1 97 ? -11.231 3.573 12.993 1.00 82.88 97 GLU A O 1
ATOM 781 N N . LEU A 1 98 ? -10.012 2.289 11.606 1.00 82.38 98 LEU A N 1
ATOM 782 C CA . LEU A 1 98 ? -10.274 1.034 12.311 1.00 82.38 98 LEU A CA 1
ATOM 783 C C . LEU A 1 98 ? -9.737 1.075 13.741 1.00 82.38 98 LEU A C 1
ATOM 785 O O . LEU A 1 98 ? -10.479 0.740 14.659 1.00 82.38 98 LEU A O 1
ATOM 789 N N . LEU A 1 99 ? -8.505 1.548 13.951 1.00 80.25 99 LEU A N 1
ATOM 790 C CA . LEU A 1 99 ? -7.924 1.731 15.283 1.00 80.25 99 LEU A CA 1
ATOM 791 C C . LEU A 1 99 ? -8.756 2.704 16.115 1.00 80.25 99 LEU A C 1
ATOM 793 O O . LEU A 1 99 ? -9.029 2.427 17.278 1.00 80.25 99 LEU A O 1
ATOM 797 N N . THR A 1 100 ? -9.204 3.811 15.519 1.00 80.06 100 THR A N 1
ATOM 798 C CA . THR A 1 100 ? -10.051 4.793 16.209 1.00 80.06 100 THR A CA 1
ATOM 799 C C . THR A 1 100 ? -11.368 4.165 16.669 1.00 80.06 100 THR A C 1
ATOM 801 O O . THR A 1 100 ? -11.789 4.373 17.807 1.00 80.06 100 THR A O 1
ATOM 804 N N . ARG A 1 101 ? -12.009 3.355 15.816 1.00 76.25 101 ARG A N 1
ATOM 805 C CA . ARG A 1 101 ? -13.236 2.621 16.166 1.00 76.25 101 ARG A CA 1
ATOM 806 C C . ARG A 1 101 ? -12.977 1.547 17.221 1.00 76.25 101 ARG A C 1
ATOM 808 O O . ARG A 1 101 ? -13.753 1.431 18.162 1.00 76.25 101 ARG A O 1
ATOM 815 N N . LEU A 1 102 ? -11.883 0.800 17.086 1.00 76.25 102 LEU A N 1
ATOM 816 C CA . LEU A 1 102 ? -11.494 -0.267 18.006 1.00 76.25 102 LEU A CA 1
ATOM 817 C C . LEU A 1 102 ? -11.194 0.282 19.406 1.00 76.25 102 LEU A C 1
ATOM 819 O O . LEU A 1 102 ? -11.605 -0.305 20.402 1.00 76.25 102 LEU A O 1
ATOM 823 N N . TYR A 1 103 ? -10.546 1.446 19.482 1.00 66.81 103 TYR A N 1
ATOM 824 C CA . TYR A 1 103 ? -10.250 2.132 20.739 1.00 66.81 103 TYR A CA 1
ATOM 825 C C . TYR A 1 103 ? -11.507 2.666 21.440 1.00 66.81 103 TYR A C 1
ATOM 827 O O . TYR A 1 103 ? -11.515 2.841 22.657 1.00 66.81 103 TYR A O 1
ATOM 835 N N . HIS A 1 104 ? -12.587 2.908 20.692 1.00 66.31 104 HIS A N 1
ATOM 836 C CA . HIS A 1 104 ? -13.868 3.327 21.258 1.00 66.31 104 HIS A CA 1
ATOM 837 C C . HIS A 1 104 ? -14.617 2.183 21.960 1.00 66.31 104 HIS A C 1
ATOM 839 O O . HIS A 1 104 ? -15.558 2.440 22.709 1.00 66.31 104 HIS A O 1
ATOM 845 N N . VAL A 1 105 ? -14.205 0.927 21.751 1.00 73.06 105 VAL A N 1
ATOM 846 C CA . VAL A 1 105 ? -14.783 -0.232 22.436 1.00 73.06 105 VAL A CA 1
ATOM 847 C C . VAL A 1 105 ? -14.181 -0.324 23.848 1.00 73.06 105 VAL A C 1
ATOM 849 O O . VAL A 1 105 ? -12.979 -0.583 23.976 1.00 73.06 105 VAL A O 1
ATOM 852 N N . PRO A 1 106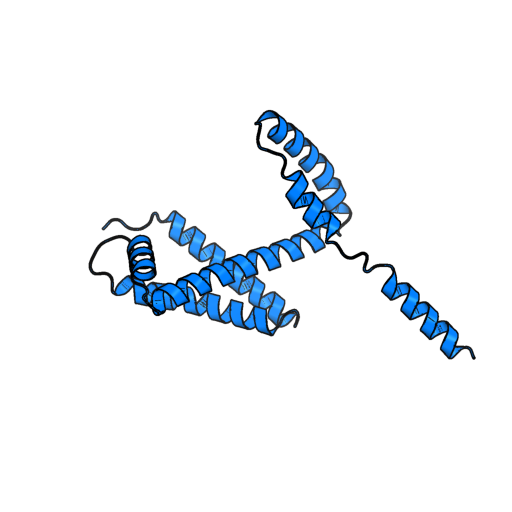 ? -14.979 -0.154 24.924 1.00 65.06 106 PRO A N 1
ATOM 853 C CA . PRO A 1 106 ? -14.462 -0.069 26.295 1.00 65.06 106 PRO A CA 1
ATOM 854 C C . PRO A 1 106 ? -13.693 -1.331 26.713 1.00 65.06 106 PRO A C 1
ATOM 856 O O . PRO A 1 106 ? -12.628 -1.233 27.316 1.00 65.06 106 PRO A O 1
ATOM 859 N N . PHE A 1 107 ? -14.158 -2.505 26.275 1.00 68.69 107 PHE A N 1
ATOM 860 C CA . PHE A 1 107 ? -13.523 -3.799 26.545 1.00 68.69 107 PHE A CA 1
ATOM 861 C C . PHE A 1 107 ? -12.096 -3.914 25.986 1.00 68.69 107 PHE A C 1
ATOM 863 O O . PHE A 1 107 ? -11.220 -4.544 26.581 1.00 68.69 107 PHE A O 1
ATOM 870 N N . ILE A 1 108 ? -11.844 -3.300 24.827 1.00 65.88 108 ILE A N 1
ATOM 871 C CA . ILE A 1 108 ? -10.542 -3.370 24.163 1.00 65.88 108 ILE A CA 1
ATOM 872 C C . ILE A 1 108 ? -9.582 -2.354 24.775 1.00 65.88 108 ILE A C 1
ATOM 874 O O . ILE A 1 108 ? -8.413 -2.677 24.976 1.00 65.88 108 ILE A O 1
ATOM 878 N N . ASN A 1 109 ? -10.068 -1.167 25.145 1.00 66.62 109 ASN A N 1
ATOM 879 C CA . ASN A 1 109 ? -9.260 -0.171 25.843 1.00 66.62 109 ASN A CA 1
ATOM 880 C C . ASN A 1 109 ? -8.758 -0.702 27.200 1.00 66.62 109 ASN A C 1
ATOM 882 O O . ASN A 1 109 ? -7.576 -0.568 27.514 1.00 66.62 109 ASN A O 1
ATOM 886 N N . GLU A 1 110 ? -9.612 -1.389 27.964 1.00 72.00 110 GLU A N 1
ATOM 887 C CA . GLU A 1 110 ? -9.215 -1.984 29.247 1.00 72.00 110 GLU A CA 1
ATOM 888 C C . GLU A 1 110 ? -8.160 -3.087 29.104 1.00 72.00 110 GLU A C 1
ATOM 890 O O . GLU A 1 110 ? -7.224 -3.128 29.901 1.00 72.00 110 GLU A O 1
ATOM 895 N N . LYS A 1 111 ? -8.243 -3.940 28.071 1.00 73.12 111 LYS A N 1
ATOM 896 C CA . LYS A 1 111 ? -7.229 -4.983 27.816 1.00 73.12 111 LYS A CA 1
ATOM 897 C C . LYS A 1 111 ? -5.946 -4.461 27.169 1.00 73.12 111 LYS A C 1
ATOM 899 O O . LYS A 1 111 ? -4.868 -4.983 27.453 1.00 73.12 111 LYS A O 1
ATOM 904 N N . LEU A 1 112 ? -6.034 -3.449 26.308 1.00 69.88 112 LEU A N 1
ATOM 905 C CA . LEU A 1 112 ? -4.869 -2.871 25.635 1.00 69.88 112 LEU A CA 1
ATOM 906 C C . LEU A 1 112 ? -4.026 -2.024 26.585 1.00 69.88 112 LEU A C 1
ATOM 908 O O . LEU A 1 112 ? -2.804 -2.041 26.474 1.00 69.88 112 LEU A O 1
ATOM 912 N N . LYS A 1 113 ? -4.642 -1.317 27.538 1.00 73.12 113 LYS A N 1
ATOM 913 C CA . LYS A 1 113 ? -3.939 -0.452 28.495 1.00 73.12 113 LYS A CA 1
ATOM 914 C C . LYS A 1 113 ? -2.786 -1.159 29.240 1.00 73.12 113 LYS A C 1
ATOM 916 O O . LYS A 1 113 ? -1.673 -0.633 29.188 1.00 73.12 113 LYS A O 1
ATOM 921 N N . PRO A 1 114 ? -2.965 -2.351 29.848 1.00 76.75 114 PRO A N 1
ATOM 922 C CA . PRO A 1 114 ? -1.864 -3.066 30.497 1.00 76.75 114 PRO A CA 1
ATOM 923 C C . PRO A 1 114 ? -0.850 -3.660 29.504 1.00 76.75 114 PRO A C 1
ATOM 925 O O . PRO A 1 114 ? 0.330 -3.768 29.832 1.00 76.75 114 PRO A O 1
ATOM 928 N N . MET A 1 115 ? -1.262 -4.025 28.281 1.00 73.69 115 MET A N 1
ATOM 929 C CA . MET A 1 115 ? -0.326 -4.481 27.239 1.00 73.69 115 MET A CA 1
ATOM 930 C C . MET A 1 115 ? 0.578 -3.346 26.748 1.00 73.69 115 MET A C 1
ATOM 932 O O . MET A 1 115 ? 1.784 -3.542 26.603 1.00 73.69 115 MET A O 1
ATOM 936 N N . PHE A 1 116 ? 0.016 -2.154 26.546 1.00 70.75 116 PHE A N 1
ATOM 937 C CA . PHE A 1 116 ? 0.774 -0.973 26.150 1.00 70.75 116 PHE A CA 1
ATOM 938 C C . PHE A 1 116 ? 1.752 -0.532 27.233 1.00 70.75 116 PHE A C 1
ATOM 940 O O . PHE A 1 116 ? 2.879 -0.199 26.891 1.00 70.75 116 PHE A O 1
ATOM 947 N N . GLN A 1 117 ? 1.376 -0.604 28.513 1.00 75.69 117 GLN A N 1
ATOM 948 C CA . GLN A 1 117 ? 2.301 -0.321 29.618 1.00 75.69 117 GLN A CA 1
ATOM 949 C C . GLN A 1 117 ? 3.503 -1.275 29.615 1.00 75.69 117 GLN A C 1
ATOM 951 O O . GLN A 1 117 ? 4.644 -0.825 29.680 1.00 75.69 117 GLN A O 1
ATOM 956 N N . LYS A 1 118 ? 3.267 -2.582 29.434 1.00 78.00 118 LYS A N 1
ATOM 957 C CA . LYS A 1 118 ? 4.354 -3.573 29.330 1.00 78.00 118 LYS A CA 1
ATOM 958 C C . LYS A 1 118 ? 5.247 -3.344 28.111 1.00 78.00 118 LYS A C 1
ATOM 960 O O . LYS A 1 118 ? 6.460 -3.523 28.190 1.00 78.00 118 LYS A O 1
ATOM 965 N N . MET A 1 119 ? 4.665 -2.958 26.975 1.00 70.75 119 MET A N 1
ATOM 966 C CA . MET A 1 119 ? 5.445 -2.579 25.796 1.00 70.75 119 MET A CA 1
ATOM 967 C C . MET A 1 119 ? 6.255 -1.307 26.048 1.00 70.75 119 MET A C 1
ATOM 969 O O . MET A 1 119 ? 7.433 -1.282 25.722 1.00 70.75 119 MET A O 1
ATOM 973 N N . GLU A 1 120 ? 5.670 -0.274 26.646 1.00 69.50 120 GLU A N 1
ATOM 974 C CA . GLU A 1 120 ? 6.360 0.985 26.933 1.00 69.50 120 GLU A CA 1
ATOM 975 C C . GLU A 1 120 ? 7.595 0.751 27.816 1.00 69.50 120 GLU A C 1
ATOM 977 O O . GLU A 1 120 ? 8.687 1.197 27.464 1.00 69.50 120 GLU A O 1
ATOM 982 N N . GLU A 1 121 ? 7.475 -0.065 28.867 1.00 74.88 121 GLU A N 1
ATOM 983 C CA . GLU A 1 121 ? 8.614 -0.489 29.693 1.00 74.88 121 GLU A CA 1
ATOM 984 C C . GLU A 1 121 ? 9.698 -1.213 28.879 1.00 74.88 121 GLU A C 1
ATOM 986 O O . GLU A 1 121 ? 10.893 -0.941 29.025 1.00 74.88 121 GLU A O 1
ATOM 991 N N . HIS A 1 122 ? 9.297 -2.117 27.983 1.00 71.62 122 HIS A N 1
ATOM 992 C CA . HIS A 1 122 ? 10.235 -2.894 27.173 1.00 71.62 122 HIS A CA 1
ATOM 993 C C . HIS A 1 122 ? 10.959 -2.045 26.115 1.00 71.62 122 HIS A C 1
ATOM 995 O O . HIS A 1 122 ? 12.121 -2.303 25.793 1.00 71.62 122 HIS A O 1
ATOM 1001 N N . TRP A 1 123 ? 10.289 -1.024 25.580 1.00 66.94 123 TRP A N 1
ATOM 1002 C CA . TRP A 1 123 ? 10.830 -0.123 24.562 1.00 66.94 123 TRP A CA 1
ATOM 1003 C C . TRP A 1 123 ? 11.729 0.960 25.167 1.00 66.94 123 TRP A C 1
ATOM 1005 O O . TRP A 1 123 ? 12.793 1.229 24.607 1.00 66.94 123 TRP A O 1
ATOM 1015 N N . ILE A 1 124 ? 11.375 1.494 26.346 1.00 64.81 124 ILE A N 1
ATOM 1016 C CA . ILE A 1 124 ? 12.248 2.376 27.141 1.00 64.81 124 ILE A CA 1
ATOM 1017 C C . ILE A 1 124 ? 13.555 1.649 27.473 1.00 64.81 124 ILE A C 1
ATOM 1019 O O . ILE A 1 124 ? 14.638 2.203 27.292 1.00 64.81 124 ILE A O 1
ATOM 1023 N N . LYS A 1 125 ? 13.470 0.371 27.865 1.00 71.38 125 LYS A N 1
ATOM 1024 C CA . LYS A 1 125 ? 14.644 -0.461 28.162 1.00 71.38 125 LYS A CA 1
ATOM 1025 C C . LYS A 1 125 ? 15.548 -0.707 26.945 1.00 71.38 125 LYS A C 1
ATOM 1027 O O . LYS A 1 125 ? 16.741 -0.934 27.118 1.00 71.38 125 LYS A O 1
ATOM 1032 N N . LYS A 1 126 ? 15.004 -0.656 25.723 1.00 71.62 126 LYS A N 1
ATOM 1033 C CA . LYS A 1 126 ? 15.752 -0.828 24.463 1.00 71.62 126 LYS A CA 1
ATOM 1034 C C . LYS A 1 126 ? 16.252 0.484 23.842 1.00 71.62 126 LYS A C 1
ATOM 1036 O O . LYS A 1 126 ? 16.855 0.435 22.775 1.00 71.62 126 LYS A O 1
ATOM 1041 N N . GLY A 1 127 ? 16.024 1.637 24.478 1.00 57.84 127 GLY A N 1
ATOM 1042 C CA . GLY A 1 127 ? 16.547 2.926 24.008 1.00 57.84 127 GLY A CA 1
ATOM 1043 C C . GLY A 1 127 ? 15.931 3.428 22.697 1.00 57.84 127 GLY A C 1
ATOM 1044 O O . GLY A 1 127 ? 16.505 4.295 22.043 1.00 57.84 127 GLY A O 1
ATOM 1045 N N . ILE A 1 128 ? 14.771 2.899 22.295 1.00 61.78 128 ILE A N 1
ATOM 1046 C CA . ILE A 1 128 ? 14.060 3.370 21.104 1.00 61.78 128 ILE A CA 1
ATOM 1047 C C . ILE A 1 128 ? 13.277 4.628 21.513 1.00 61.78 128 ILE A C 1
ATOM 1049 O O . ILE A 1 128 ? 12.486 4.554 22.459 1.00 61.78 128 ILE A O 1
ATOM 1053 N N . PRO A 1 129 ? 13.489 5.791 20.863 1.00 60.03 129 PRO A N 1
ATOM 1054 C CA . PRO A 1 129 ? 12.867 7.041 21.278 1.00 60.03 129 PRO A CA 1
ATOM 1055 C C . PRO A 1 129 ? 11.342 6.902 21.289 1.00 60.03 129 PRO A C 1
ATOM 1057 O O . PRO A 1 129 ? 10.761 6.242 20.420 1.00 60.03 129 PRO A O 1
ATOM 1060 N N . PRO A 1 130 ? 10.663 7.501 22.278 1.00 57.16 130 PRO A N 1
ATOM 1061 C CA . PRO A 1 130 ? 9.288 7.153 22.538 1.00 57.16 130 PRO A CA 1
ATOM 1062 C C . PRO A 1 130 ? 8.393 7.702 21.421 1.00 57.16 130 PRO A C 1
ATOM 1064 O O . PRO A 1 130 ? 8.320 8.909 21.181 1.00 57.16 130 PRO A O 1
ATOM 1067 N N . LEU A 1 131 ? 7.609 6.802 20.819 1.00 59.47 131 LEU A N 1
ATOM 1068 C CA . LEU A 1 131 ? 6.457 7.060 19.936 1.00 59.47 131 LEU A CA 1
ATOM 1069 C C . LEU A 1 131 ? 5.396 8.003 20.558 1.00 59.47 131 LEU A C 1
ATOM 1071 O O . LEU A 1 131 ? 4.376 8.297 19.936 1.00 59.47 131 LEU A O 1
ATOM 1075 N N . LYS A 1 132 ? 5.648 8.522 21.766 1.00 53.97 132 LYS A N 1
ATOM 1076 C CA . LYS A 1 132 ? 4.851 9.483 22.530 1.00 53.97 132 LYS A CA 1
ATOM 1077 C C . LYS A 1 132 ? 4.438 10.692 21.699 1.00 53.97 132 LYS A C 1
ATOM 1079 O O . LYS A 1 132 ? 3.290 11.086 21.814 1.00 53.97 132 LYS A O 1
ATOM 1084 N N . ARG A 1 133 ? 5.312 11.231 20.833 1.00 57.12 133 ARG A N 1
ATOM 1085 C CA . ARG A 1 133 ? 4.965 12.351 19.930 1.00 57.12 133 ARG A CA 1
ATOM 1086 C C . ARG A 1 133 ? 3.963 11.950 18.847 1.00 57.12 133 ARG A C 1
ATOM 1088 O O . ARG A 1 133 ? 3.043 12.702 18.557 1.00 57.12 133 ARG A O 1
ATOM 1095 N N . PHE A 1 134 ? 4.117 10.766 18.260 1.00 58.50 134 PHE A N 1
ATOM 1096 C CA . PHE A 1 134 ? 3.212 10.287 17.215 1.00 58.50 134 PHE A CA 1
ATOM 1097 C C . PHE A 1 134 ? 1.834 9.946 17.804 1.00 58.50 134 PHE A C 1
ATOM 1099 O O . PHE A 1 134 ? 0.809 10.390 17.294 1.00 58.50 134 PHE A O 1
ATOM 1106 N N . PHE A 1 135 ? 1.804 9.256 18.949 1.00 55.22 135 PHE A N 1
ATOM 1107 C CA . PHE A 1 135 ? 0.559 8.946 19.654 1.00 55.22 135 PHE A CA 1
ATOM 1108 C C . PHE A 1 135 ? -0.089 10.166 20.314 1.00 55.22 135 PHE A C 1
ATOM 1110 O O . PHE A 1 135 ? -1.315 10.235 20.336 1.00 55.22 135 PHE A O 1
ATOM 1117 N N . SER A 1 136 ? 0.675 11.146 20.817 1.00 59.69 136 SER A N 1
ATOM 1118 C CA . SER A 1 136 ? 0.096 12.393 21.335 1.00 59.69 136 SER A CA 1
ATOM 1119 C C . SER A 1 136 ? -0.557 13.200 20.221 1.00 59.69 136 SER A C 1
ATOM 1121 O O . SER A 1 136 ? -1.649 13.706 20.428 1.00 59.69 136 SER A O 1
ATOM 1123 N N . LEU A 1 137 ? 0.042 13.247 19.026 1.00 57.66 137 LEU A N 1
ATOM 1124 C CA . LEU A 1 137 ? -0.561 13.898 17.859 1.00 57.66 137 LEU A CA 1
ATOM 1125 C C . LEU A 1 137 ? -1.850 13.196 17.406 1.00 57.66 137 LEU A C 1
ATOM 1127 O O . LEU A 1 137 ? -2.817 13.869 17.052 1.00 57.66 137 LEU A O 1
ATOM 1131 N N . ILE A 1 138 ? -1.901 11.861 17.470 1.00 57.06 138 ILE A N 1
ATOM 1132 C CA . ILE A 1 138 ? -3.138 11.094 17.238 1.00 57.06 138 ILE A CA 1
ATOM 1133 C C . ILE A 1 138 ? -4.181 11.407 18.325 1.00 57.06 138 ILE A C 1
ATOM 1135 O O . ILE A 1 138 ? -5.357 11.595 18.020 1.00 57.06 138 ILE A O 1
ATOM 1139 N N . ARG A 1 139 ? -3.752 11.503 19.590 1.00 53.84 139 ARG A N 1
ATOM 1140 C CA . ARG A 1 139 ? -4.611 11.804 20.745 1.00 53.84 139 ARG A CA 1
ATOM 1141 C C . ARG A 1 139 ? -5.177 13.226 20.709 1.00 53.84 139 ARG A C 1
ATOM 1143 O O . ARG A 1 139 ? -6.314 13.429 21.119 1.00 53.84 139 ARG A O 1
ATOM 1150 N N . GLU A 1 140 ? -4.395 14.188 20.234 1.00 56.12 140 GLU A N 1
ATOM 1151 C CA . GLU A 1 140 ? -4.738 15.613 20.183 1.00 56.12 140 GLU A CA 1
ATOM 1152 C C . GLU A 1 140 ? -5.605 15.960 18.962 1.00 56.12 140 GLU A C 1
ATOM 1154 O O . GLU A 1 140 ? -6.514 16.778 19.067 1.00 56.12 140 GLU A O 1
ATOM 1159 N N . LYS A 1 141 ? -5.410 15.278 17.822 1.00 51.16 141 LYS A N 1
ATOM 1160 C CA . LYS A 1 141 ? -6.243 15.449 16.616 1.00 51.16 141 LYS A CA 1
ATOM 1161 C C . LYS A 1 141 ? -7.599 14.732 16.664 1.00 51.16 141 LYS A C 1
ATOM 1163 O O . LYS A 1 141 ? -8.345 14.801 15.688 1.00 51.16 141 LYS A O 1
ATOM 1168 N N . LEU A 1 142 ? -7.954 14.066 17.766 1.00 51.38 142 LEU A N 1
ATOM 1169 C CA . LEU A 1 142 ? -9.289 13.493 17.959 1.00 51.38 142 LEU A CA 1
ATOM 1170 C C . LEU A 1 142 ? -10.304 14.621 18.215 1.00 51.38 142 LEU A C 1
ATOM 1172 O O . LEU A 1 142 ? -10.264 15.253 19.274 1.00 51.38 142 LEU A O 1
ATOM 1176 N N . PRO A 1 143 ? -11.240 14.895 17.286 1.00 44.03 143 PRO A N 1
ATOM 1177 C CA . PRO A 1 143 ? -12.224 15.937 17.504 1.00 44.03 143 PRO A CA 1
ATOM 1178 C C . PRO A 1 143 ? -13.121 15.550 18.685 1.00 44.03 143 PRO A C 1
ATOM 1180 O O . PRO A 1 143 ? -13.734 14.480 18.687 1.00 44.03 143 PRO A O 1
ATOM 1183 N N . LYS A 1 144 ? -13.259 16.462 19.659 1.00 47.38 144 LYS A N 1
ATOM 1184 C CA . LYS A 1 144 ? -14.355 16.506 20.644 1.00 47.38 144 LYS A CA 1
ATOM 1185 C C . LYS A 1 144 ? -15.703 16.683 19.914 1.00 47.38 144 LYS A C 1
ATOM 1187 O O . LYS A 1 144 ? -16.392 17.681 20.083 1.00 47.38 144 LYS A O 1
ATOM 1192 N N . ARG A 1 145 ? -16.115 15.724 19.080 1.00 46.69 145 ARG A N 1
ATOM 1193 C CA . ARG A 1 145 ? -17.408 15.738 18.368 1.00 46.69 145 ARG A CA 1
ATOM 1194 C C . ARG A 1 145 ? -18.599 15.378 19.264 1.00 46.69 145 ARG A C 1
ATOM 1196 O O . ARG A 1 145 ? -19.699 15.227 18.756 1.00 46.69 145 ARG A O 1
ATOM 1203 N N . ARG A 1 146 ? -18.396 15.270 20.582 1.00 44.69 146 ARG A N 1
ATOM 1204 C CA . ARG A 1 146 ? -19.454 14.978 21.559 1.00 44.69 146 ARG A CA 1
ATOM 1205 C C . ARG A 1 146 ? -20.124 16.198 22.195 1.00 44.69 146 ARG A C 1
ATOM 1207 O O . ARG A 1 146 ? -21.041 15.986 22.960 1.00 44.69 146 ARG A O 1
ATOM 1214 N N . LYS A 1 147 ? -19.703 17.441 21.919 1.00 45.97 147 LYS A N 1
ATOM 1215 C CA . LYS A 1 147 ? -20.424 18.616 22.459 1.00 45.97 147 LYS A CA 1
ATOM 1216 C C . LYS A 1 147 ? -21.376 19.291 21.474 1.00 45.97 147 LYS A C 1
ATOM 1218 O O . LYS A 1 147 ? -22.441 19.716 21.879 1.00 45.97 147 LYS A O 1
ATOM 1223 N N . LYS A 1 148 ? -21.056 19.312 20.176 1.00 44.50 148 LYS A N 1
ATOM 1224 C CA . LYS A 1 148 ? -21.902 20.028 19.208 1.00 44.50 148 LYS A CA 1
ATOM 1225 C C . LYS A 1 148 ? -23.214 19.312 18.861 1.00 44.50 148 LYS A C 1
ATOM 1227 O O . LYS A 1 148 ? -24.182 19.986 18.559 1.00 44.50 148 LYS A O 1
ATOM 1232 N N . ALA A 1 149 ? -23.263 17.977 18.892 1.00 48.84 149 ALA A N 1
ATOM 1233 C CA . ALA A 1 149 ? -24.481 17.241 18.529 1.00 48.84 149 ALA A CA 1
ATOM 1234 C C . ALA A 1 149 ? -25.578 17.330 19.607 1.00 48.84 149 ALA A C 1
ATOM 1236 O O . ALA A 1 149 ? -26.744 17.439 19.251 1.00 48.84 149 ALA A O 1
ATOM 1237 N N . ASP A 1 150 ? -25.199 17.359 20.889 1.00 49.06 150 ASP A N 1
ATOM 1238 C CA . ASP A 1 150 ? -26.164 17.495 21.988 1.00 49.06 150 ASP A CA 1
ATOM 1239 C C . ASP A 1 150 ? -26.686 18.942 22.113 1.00 49.06 150 ASP A C 1
ATOM 1241 O O . ASP A 1 150 ? -27.879 19.134 22.314 1.00 49.06 150 ASP A O 1
ATOM 1245 N N . GLU A 1 151 ? -25.848 19.963 21.870 1.00 53.25 151 GLU A N 1
ATOM 1246 C CA . GLU A 1 151 ? -26.289 21.375 21.868 1.00 53.25 151 GLU A CA 1
ATOM 1247 C C . GLU A 1 151 ? -27.248 21.697 20.702 1.00 53.25 151 GLU A C 1
ATOM 1249 O O . GLU A 1 151 ? -28.178 22.479 20.871 1.00 53.25 151 GLU A O 1
ATOM 1254 N N . THR A 1 152 ? -27.084 21.057 19.533 1.00 51.72 152 THR A N 1
ATOM 1255 C CA . THR A 1 152 ? -27.974 21.309 18.376 1.00 51.72 152 THR A CA 1
ATOM 1256 C C . THR A 1 152 ? -29.356 20.659 18.555 1.00 51.72 152 THR A C 1
ATOM 1258 O O . THR A 1 152 ? -30.349 21.178 18.057 1.00 51.72 152 THR A O 1
ATOM 1261 N N . LEU A 1 153 ? -29.441 19.546 19.296 1.00 54.75 153 LEU A N 1
ATOM 1262 C CA . LEU A 1 153 ? -30.710 18.882 19.619 1.00 54.75 153 LEU A CA 1
ATOM 1263 C C . LEU A 1 153 ? -31.495 19.615 20.720 1.00 54.75 153 LEU A C 1
ATOM 1265 O O . LEU A 1 153 ? -32.724 19.618 20.685 1.00 54.75 153 LEU A O 1
ATOM 1269 N N . GLU A 1 154 ? -30.817 20.267 21.671 1.00 54.53 154 GLU A N 1
ATOM 1270 C CA . GLU A 1 154 ? -31.482 21.100 22.687 1.00 54.53 154 GLU A CA 1
ATOM 1271 C C . GLU A 1 154 ? -32.056 22.409 22.116 1.00 54.53 154 GLU A C 1
ATOM 1273 O O . GLU A 1 154 ? -33.100 22.870 22.587 1.00 54.53 154 GLU A O 1
ATOM 1278 N N . GLU A 1 155 ? -31.420 23.006 21.101 1.00 55.19 155 GLU A N 1
ATOM 1279 C CA . GLU A 1 155 ? -31.932 24.224 20.454 1.00 55.19 155 GLU A CA 1
ATOM 1280 C C . GLU A 1 155 ? -33.183 23.957 19.596 1.00 55.19 155 GLU A C 1
ATOM 1282 O O . GLU A 1 155 ? -34.146 24.724 19.686 1.00 55.19 155 GLU A O 1
ATOM 1287 N N . GLU A 1 156 ? -33.247 22.839 18.859 1.00 54.38 156 GLU A N 1
ATOM 1288 C CA . GLU A 1 156 ? -34.464 22.457 18.118 1.00 54.38 156 GLU A CA 1
ATOM 1289 C C . GLU A 1 156 ? -35.637 22.121 19.054 1.00 54.38 156 GLU A C 1
ATOM 1291 O O . GLU A 1 156 ? -36.785 22.491 18.788 1.00 54.38 156 GLU A O 1
ATOM 1296 N N . HIS A 1 157 ? -35.370 21.484 20.200 1.00 55.19 157 HIS A N 1
ATOM 1297 C CA . HIS A 1 157 ? -36.429 21.155 21.157 1.00 55.19 157 HIS A CA 1
ATOM 1298 C C . HIS A 1 157 ? -37.029 22.398 21.834 1.00 55.19 157 HIS A C 1
ATOM 1300 O O . HIS A 1 157 ? -38.223 22.406 22.141 1.00 55.19 157 HIS A O 1
ATOM 1306 N N . LYS A 1 158 ? -36.238 23.464 22.025 1.00 55.69 158 LYS A N 1
ATOM 1307 C CA . LYS A 1 158 ? -36.727 24.744 22.564 1.00 55.69 158 LYS A CA 1
ATOM 1308 C C . LYS A 1 158 ?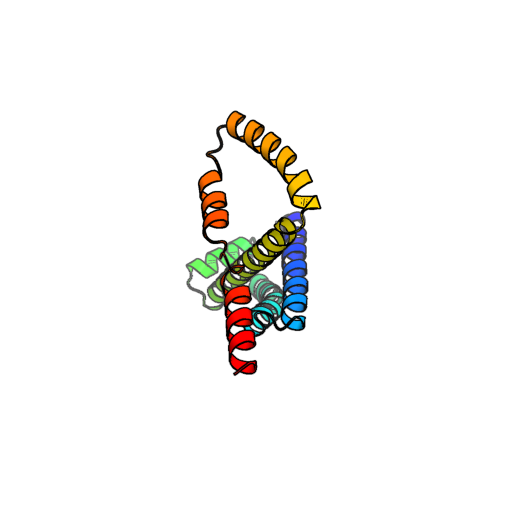 -37.515 25.567 21.546 1.00 55.69 158 LYS A C 1
ATOM 1310 O O . LYS A 1 158 ? -38.446 26.255 21.953 1.00 55.69 158 LYS A O 1
ATOM 1315 N N . GLN A 1 159 ? -37.196 25.482 20.254 1.00 56.19 159 GLN A N 1
ATOM 1316 C CA . GLN A 1 159 ? -37.924 26.218 19.212 1.00 56.19 159 GLN A CA 1
ATOM 1317 C C . GLN A 1 159 ? -39.280 25.601 18.840 1.00 56.19 159 GLN A C 1
ATOM 1319 O O . GLN A 1 159 ? -40.150 26.335 18.392 1.00 56.19 159 GLN A O 1
ATOM 1324 N N . SER A 1 160 ? -39.510 24.299 19.062 1.00 54.91 160 SER A N 1
ATOM 1325 C CA . SER A 1 160 ? -40.833 23.684 18.810 1.00 54.91 160 SER A CA 1
ATOM 1326 C C . SER A 1 160 ? -41.854 23.851 19.950 1.00 54.91 160 SER A C 1
ATOM 1328 O O . SER A 1 160 ? -42.994 23.412 19.819 1.00 54.91 160 SER A O 1
ATOM 1330 N N . SER A 1 161 ? -41.450 24.461 21.072 1.00 55.66 161 SER A N 1
ATOM 1331 C CA . SER A 1 161 ? -42.297 24.673 22.261 1.00 55.66 161 SER A CA 1
ATOM 1332 C C . SER A 1 161 ? -42.726 26.138 22.473 1.00 55.66 161 SER A C 1
ATOM 1334 O O . SER A 1 161 ? -43.273 26.454 23.530 1.00 55.66 161 SER A O 1
ATOM 1336 N N . GLN A 1 162 ? -42.473 27.024 21.501 1.00 49.25 162 GLN A N 1
ATOM 1337 C CA . GLN A 1 162 ? -43.021 28.388 21.421 1.00 49.25 162 GLN A CA 1
ATOM 1338 C C . GLN A 1 162 ? -43.984 28.491 20.241 1.00 49.25 162 GLN A C 1
ATOM 1340 O O . GLN A 1 162 ? -44.996 29.208 20.396 1.00 49.25 162 GLN A O 1
#

Radius of gyration: 22.63 Å; chains: 1; bounding box: 61×45×51 Å

Sequence (162 aa):
MESLPQIFLVIYMIIFSITLVASIVYWVKQRFSALAAIAMILSLLIPLVSFVYTAQRKTGNGYEFMLEKVFDLNGLAITLMIGYVYIIGWLIFVITELLTRLYHVPFINEKLKPMFQKMEEHWIKKGIPPLKRFFSLIREKLPKRRKKADETLEEEHKQSSQ